Protein AF-A0A5B8A2K1-F1 (afdb_monomer_lite)

Sequence (106 aa):
MRLFLVAAVLFCGMSAAAAQTKSISPGKQRSENRKALRDARRSSAEYKDSHLAVNKATFKRGASGRQVTQSDGRDKFKFDNSGMPRVSEPSHVSLRLRKKKSTPQN

Structure (mmCIF, N/CA/C/O backbone):
data_AF-A0A5B8A2K1-F1
#
_entry.id   AF-A0A5B8A2K1-F1
#
loop_
_atom_site.group_PDB
_atom_site.id
_atom_site.type_symbol
_atom_site.label_atom_id
_atom_site.label_alt_id
_atom_site.label_comp_id
_atom_site.label_asym_id
_atom_site.label_entity_id
_atom_site.label_seq_id
_atom_site.pdbx_PDB_ins_code
_atom_site.Cartn_x
_atom_site.Cartn_y
_atom_site.Cartn_z
_atom_site.occupancy
_atom_site.B_iso_or_equiv
_atom_site.auth_seq_id
_atom_site.auth_comp_id
_atom_site.auth_asym_id
_atom_site.auth_atom_id
_atom_site.pdbx_PDB_model_num
ATOM 1 N N . MET A 1 1 ? 32.549 -41.712 -18.991 1.00 60.41 1 MET A N 1
ATOM 2 C CA . MET A 1 1 ? 31.239 -41.340 -19.580 1.00 60.41 1 MET A CA 1
ATOM 3 C C . MET A 1 1 ? 30.191 -40.952 -18.538 1.00 60.41 1 MET A C 1
ATOM 5 O O . MET A 1 1 ? 29.679 -39.848 -18.619 1.00 60.41 1 MET A O 1
ATOM 9 N N . ARG A 1 2 ? 29.912 -41.778 -17.516 1.00 69.94 2 ARG A N 1
ATOM 10 C CA . ARG A 1 2 ? 28.933 -41.437 -16.455 1.00 69.94 2 ARG A CA 1
ATOM 11 C C . ARG A 1 2 ? 29.305 -40.194 -15.631 1.00 69.94 2 ARG A C 1
ATOM 13 O O . ARG A 1 2 ? 28.449 -39.359 -15.386 1.00 69.94 2 ARG A O 1
ATOM 20 N N . LEU A 1 3 ? 30.584 -40.024 -15.288 1.00 76.00 3 LEU A N 1
ATOM 21 C CA . LEU A 1 3 ? 31.068 -38.837 -14.563 1.00 76.00 3 LEU A CA 1
ATOM 22 C C . LEU A 1 3 ? 30.931 -37.538 -15.372 1.00 76.00 3 LEU A C 1
ATOM 24 O O . LEU A 1 3 ? 30.606 -36.503 -14.806 1.00 76.00 3 LEU A O 1
ATOM 28 N N . PHE A 1 4 ? 31.095 -37.605 -16.696 1.00 79.25 4 PHE A N 1
ATOM 29 C CA . PHE A 1 4 ? 30.875 -36.458 -17.582 1.00 79.25 4 PHE A CA 1
ATOM 30 C C . PHE A 1 4 ? 29.399 -36.055 -17.646 1.00 79.25 4 PHE A C 1
ATOM 32 O O . PHE A 1 4 ? 29.095 -34.868 -17.642 1.00 79.25 4 PHE A O 1
ATOM 39 N N . LEU A 1 5 ? 28.482 -37.028 -17.640 1.00 78.56 5 LEU A N 1
ATOM 40 C CA . LEU A 1 5 ? 27.044 -36.755 -17.587 1.00 78.56 5 LEU A CA 1
ATOM 41 C C . LEU A 1 5 ? 26.634 -36.115 -16.256 1.00 78.56 5 LEU A C 1
ATOM 43 O O . LEU A 1 5 ? 25.868 -35.158 -16.248 1.00 78.56 5 LEU A O 1
ATOM 47 N N . VAL A 1 6 ? 27.188 -36.587 -15.137 1.00 81.38 6 VAL A N 1
ATOM 48 C CA . VAL A 1 6 ? 26.925 -36.001 -13.813 1.00 81.38 6 VAL A CA 1
ATOM 49 C C . VAL A 1 6 ? 27.486 -34.578 -13.715 1.00 81.38 6 VAL A C 1
ATOM 51 O O . VAL A 1 6 ? 26.796 -33.681 -13.237 1.00 81.38 6 VAL A O 1
ATOM 54 N N . ALA A 1 7 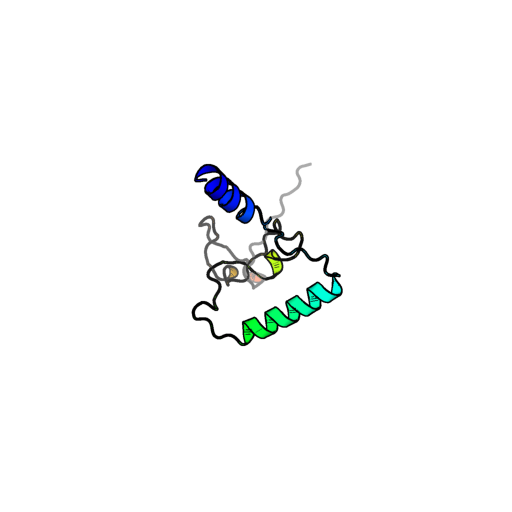? 28.695 -34.345 -14.231 1.00 81.31 7 ALA A N 1
ATOM 55 C CA . ALA A 1 7 ? 29.300 -33.015 -14.269 1.00 81.31 7 ALA A CA 1
ATOM 56 C C . ALA A 1 7 ? 28.510 -32.037 -15.157 1.00 81.31 7 ALA A C 1
ATOM 58 O O . ALA A 1 7 ? 28.309 -30.889 -14.770 1.00 81.31 7 ALA A O 1
ATOM 59 N N . ALA A 1 8 ? 28.004 -32.492 -16.308 1.00 79.56 8 ALA A N 1
ATOM 60 C CA . ALA A 1 8 ? 27.185 -31.673 -17.201 1.00 79.56 8 ALA A CA 1
ATOM 61 C C . ALA A 1 8 ? 25.850 -31.260 -16.557 1.00 79.56 8 ALA A C 1
ATOM 63 O O . ALA A 1 8 ? 25.445 -30.104 -16.661 1.00 79.56 8 ALA A O 1
ATOM 64 N N . VAL A 1 9 ? 25.196 -32.176 -15.834 1.00 79.31 9 VAL A N 1
ATOM 65 C CA . VAL A 1 9 ? 23.946 -31.883 -15.112 1.00 79.31 9 VAL A CA 1
ATOM 66 C C . VAL A 1 9 ? 24.178 -30.885 -13.974 1.00 79.31 9 VAL A C 1
ATOM 68 O O . VAL A 1 9 ? 23.398 -29.946 -13.819 1.00 79.31 9 VAL A O 1
ATOM 71 N N . LEU A 1 10 ? 25.272 -31.031 -13.221 1.00 76.19 10 LEU A N 1
ATOM 72 C CA . LEU A 1 10 ? 25.659 -30.074 -12.178 1.00 76.19 10 LEU A CA 1
ATOM 73 C C . LEU A 1 10 ? 25.952 -28.680 -12.751 1.00 76.19 10 LEU A C 1
ATOM 75 O O . LEU A 1 10 ? 25.549 -27.682 -12.157 1.00 76.19 10 LEU A O 1
ATOM 79 N N . PHE A 1 11 ? 26.587 -28.601 -13.923 1.00 75.56 11 PHE A N 1
ATOM 80 C CA . PHE A 1 11 ? 26.911 -27.326 -14.565 1.00 75.56 11 PHE A CA 1
ATOM 81 C C . PHE A 1 11 ? 25.668 -26.610 -15.121 1.00 75.56 11 PHE A C 1
ATOM 83 O O . PHE A 1 11 ? 25.552 -25.392 -14.998 1.00 75.56 11 PHE A O 1
ATOM 90 N N . CYS A 1 12 ? 24.687 -27.348 -15.653 1.00 71.50 12 CYS A N 1
ATOM 91 C CA . CYS A 1 12 ? 23.408 -26.776 -16.094 1.00 71.50 12 CYS A CA 1
ATOM 92 C C . CYS A 1 12 ? 22.547 -26.231 -14.938 1.00 71.50 12 CYS A C 1
ATOM 94 O O . CYS A 1 12 ? 21.713 -25.357 -15.164 1.00 71.50 12 CYS A O 1
ATOM 96 N N . GLY A 1 13 ? 22.751 -26.704 -13.703 1.00 65.06 13 GLY A N 1
ATOM 97 C CA . GLY A 1 13 ? 22.053 -26.205 -12.512 1.00 65.06 13 GLY A CA 1
ATOM 98 C C . GLY A 1 13 ? 22.612 -24.895 -11.940 1.00 65.06 13 GLY A C 1
ATOM 99 O O . GLY A 1 13 ? 21.966 -24.280 -11.097 1.00 65.06 13 GLY A O 1
ATOM 100 N N . MET A 1 14 ? 23.785 -24.438 -12.397 1.00 63.16 14 MET A N 1
ATOM 101 C CA . MET A 1 14 ? 24.450 -23.220 -11.907 1.00 63.16 14 MET A CA 1
ATOM 102 C C . MET A 1 14 ? 23.964 -21.925 -12.578 1.00 63.16 14 MET A C 1
ATOM 104 O O . MET A 1 14 ? 24.623 -20.889 -12.464 1.00 63.16 14 MET A O 1
ATOM 108 N N . SER A 1 15 ? 22.813 -21.929 -13.262 1.00 62.81 15 SER A N 1
ATOM 109 C CA . SER A 1 15 ? 22.158 -20.674 -13.637 1.00 62.81 15 SER A CA 1
ATOM 110 C C . SER A 1 15 ? 21.742 -19.951 -12.363 1.00 62.81 15 SER A C 1
ATOM 112 O O . SER A 1 15 ? 20.699 -20.229 -11.775 1.00 62.81 15 SER A O 1
ATOM 114 N N . ALA A 1 16 ? 22.604 -19.028 -11.935 1.00 62.62 16 ALA A N 1
ATOM 115 C CA . ALA A 1 16 ? 22.353 -18.101 -10.856 1.00 62.62 16 ALA A CA 1
ATOM 116 C C . ALA A 1 16 ? 20.933 -17.561 -11.010 1.00 62.62 16 ALA A C 1
ATOM 118 O O . ALA A 1 16 ? 20.584 -16.981 -12.043 1.00 62.62 16 ALA A O 1
ATOM 119 N N . ALA A 1 17 ? 20.121 -17.763 -9.976 1.00 59.66 17 ALA A N 1
ATOM 120 C CA . ALA A 1 17 ? 18.881 -17.043 -9.784 1.00 59.66 17 ALA A CA 1
ATOM 121 C C . ALA A 1 17 ? 19.241 -15.563 -9.600 1.00 59.66 17 ALA A C 1
ATOM 123 O O . ALA A 1 17 ? 19.252 -15.029 -8.494 1.00 59.66 17 ALA A O 1
ATOM 124 N N . ALA A 1 18 ? 19.587 -14.894 -10.701 1.00 56.06 18 ALA A N 1
ATOM 125 C CA . ALA A 1 18 ? 19.613 -13.456 -10.813 1.00 56.06 18 ALA A CA 1
ATOM 126 C C . ALA A 1 18 ? 18.152 -13.037 -10.704 1.00 56.06 18 ALA A C 1
ATOM 128 O O . ALA A 1 18 ? 17.450 -12.857 -11.700 1.00 56.06 18 ALA A O 1
ATOM 129 N N . ALA A 1 19 ? 17.672 -12.989 -9.465 1.00 56.62 19 ALA A N 1
ATOM 130 C CA . ALA A 1 19 ? 16.358 -12.527 -9.090 1.00 56.62 19 ALA A CA 1
ATOM 131 C C . ALA A 1 19 ? 16.286 -11.031 -9.409 1.00 56.62 19 ALA A C 1
ATOM 133 O O . ALA A 1 19 ? 16.464 -10.188 -8.547 1.00 56.62 19 ALA A O 1
ATOM 134 N N . GLN A 1 20 ? 16.134 -10.731 -10.700 1.00 58.53 20 GLN A N 1
ATOM 135 C CA . GLN A 1 20 ? 15.394 -9.646 -11.333 1.00 58.53 20 GLN A CA 1
ATOM 136 C C . GLN A 1 20 ? 15.364 -8.272 -10.650 1.00 58.53 20 GLN A C 1
ATOM 138 O O . GLN A 1 20 ? 14.430 -7.503 -10.863 1.00 58.53 20 GLN A O 1
ATOM 143 N N . THR A 1 21 ? 16.394 -7.860 -9.922 1.00 60.72 21 THR A N 1
ATOM 144 C CA . THR A 1 21 ? 16.528 -6.462 -9.516 1.00 60.72 21 THR A CA 1
ATOM 145 C C . THR A 1 21 ? 17.212 -5.698 -10.639 1.00 60.72 21 THR A C 1
ATOM 147 O O . THR A 1 21 ? 18.352 -5.254 -10.512 1.00 60.72 21 THR A O 1
ATOM 150 N N . LYS A 1 22 ? 16.515 -5.536 -11.774 1.00 63.53 22 LYS A N 1
ATOM 151 C CA . LYS A 1 22 ? 16.863 -4.449 -12.698 1.00 63.53 22 LYS A CA 1
ATOM 152 C C . LYS A 1 22 ? 16.819 -3.161 -11.880 1.00 63.53 22 LYS A C 1
ATOM 154 O O . LYS A 1 22 ? 15.829 -2.906 -11.192 1.00 63.53 22 LYS A O 1
ATOM 159 N N . SER A 1 23 ? 17.879 -2.361 -11.945 1.00 63.19 23 SER A N 1
ATOM 160 C CA . SER A 1 23 ? 17.921 -1.025 -11.353 1.00 63.19 23 SER A CA 1
ATOM 161 C C . SER A 1 23 ? 16.945 -0.121 -12.110 1.00 63.19 23 SER A C 1
ATOM 163 O O . SER A 1 23 ? 17.274 0.593 -13.052 1.00 63.19 23 SER A O 1
ATOM 165 N N . ILE A 1 24 ? 15.672 -0.222 -11.747 1.00 73.25 24 ILE A N 1
ATOM 166 C CA . ILE A 1 24 ? 14.606 0.579 -12.326 1.00 73.25 24 ILE A CA 1
ATOM 167 C C . ILE A 1 24 ? 14.635 1.940 -11.634 1.00 73.25 24 ILE A C 1
ATOM 169 O O . ILE A 1 24 ? 14.674 2.028 -10.406 1.00 73.25 24 ILE A O 1
ATOM 173 N N . SER A 1 25 ? 14.612 3.016 -12.424 1.00 80.56 25 SER A N 1
ATOM 174 C CA . SER A 1 25 ? 14.534 4.364 -11.867 1.00 80.56 25 SER A CA 1
ATOM 175 C C . SER A 1 25 ? 13.270 4.508 -11.000 1.00 80.56 25 SER A C 1
ATOM 177 O O . SER A 1 25 ? 12.221 3.943 -11.335 1.00 80.56 25 SER A O 1
ATOM 179 N N . PRO A 1 26 ? 13.299 5.294 -9.908 1.00 79.19 26 PRO A N 1
ATOM 180 C CA . PRO A 1 26 ? 12.148 5.431 -9.012 1.00 79.19 26 PRO A CA 1
ATOM 181 C C . PRO A 1 26 ? 10.852 5.851 -9.724 1.00 79.19 26 PRO A C 1
ATOM 183 O O . PRO A 1 26 ? 9.757 5.460 -9.321 1.00 79.19 26 PRO A O 1
ATOM 186 N N . GLY A 1 27 ? 10.960 6.635 -10.803 1.00 84.44 27 GLY A N 1
ATOM 187 C CA . GLY A 1 27 ? 9.821 7.038 -11.630 1.00 84.44 27 GLY A CA 1
ATOM 188 C C . GLY A 1 27 ? 9.171 5.861 -12.361 1.00 84.44 27 GLY A C 1
ATOM 189 O O . GLY A 1 27 ? 7.950 5.704 -12.304 1.00 84.44 27 GLY A O 1
ATOM 190 N N . LYS A 1 28 ? 9.982 4.995 -12.978 1.00 84.38 28 LYS A N 1
ATOM 191 C CA . LYS A 1 28 ? 9.503 3.802 -13.684 1.00 84.38 28 LYS A CA 1
ATOM 192 C C . LYS A 1 28 ? 8.942 2.753 -12.716 1.00 84.38 28 LYS A C 1
ATOM 194 O O . LYS A 1 28 ? 7.897 2.172 -12.982 1.00 84.38 28 LYS A O 1
ATOM 199 N N . GLN A 1 29 ? 9.523 2.623 -11.525 1.00 83.00 29 GLN A N 1
ATOM 200 C CA . GLN A 1 29 ? 8.967 1.759 -10.479 1.00 83.00 29 GLN A CA 1
ATOM 201 C C . GLN A 1 29 ? 7.563 2.222 -10.045 1.00 83.00 29 GLN A C 1
ATOM 203 O O . GLN A 1 29 ? 6.659 1.413 -9.829 1.00 83.00 29 GLN A O 1
ATOM 208 N N . ARG A 1 30 ? 7.344 3.540 -9.932 1.00 84.56 30 ARG A N 1
ATOM 209 C CA . ARG A 1 30 ? 6.029 4.103 -9.582 1.00 84.56 30 ARG A CA 1
ATOM 210 C C . ARG A 1 30 ? 4.995 3.887 -10.685 1.00 84.56 30 ARG A C 1
ATOM 212 O O . ARG A 1 30 ? 3.836 3.630 -10.359 1.00 84.56 30 ARG A O 1
ATOM 219 N N . SER A 1 31 ? 5.372 4.020 -11.957 1.00 87.12 31 SER A N 1
ATOM 220 C CA . SER A 1 31 ? 4.442 3.803 -13.071 1.00 87.12 31 SER A CA 1
ATOM 221 C C . SER A 1 31 ? 4.034 2.334 -13.183 1.00 87.12 31 SER A C 1
ATOM 223 O O . SER A 1 31 ? 2.841 2.049 -13.295 1.00 87.12 31 SER A O 1
ATOM 225 N N . GLU A 1 32 ? 4.984 1.409 -13.045 1.00 86.12 32 GLU A N 1
ATOM 226 C CA . GLU A 1 32 ? 4.725 -0.034 -13.033 1.00 86.12 32 GLU A CA 1
ATOM 227 C C . GLU A 1 32 ? 3.840 -0.439 -11.849 1.00 86.12 32 GLU A C 1
ATOM 229 O O . GLU A 1 32 ? 2.863 -1.160 -12.034 1.00 86.12 32 GLU A O 1
ATOM 234 N N . ASN A 1 33 ? 4.081 0.112 -10.656 1.00 83.75 33 ASN A N 1
ATOM 235 C CA . ASN A 1 33 ? 3.235 -0.143 -9.488 1.00 83.75 33 ASN A CA 1
ATOM 236 C C . ASN A 1 33 ? 1.796 0.372 -9.697 1.00 83.75 33 ASN A C 1
ATOM 238 O O . ASN A 1 33 ? 0.825 -0.327 -9.417 1.00 83.75 33 ASN A O 1
ATOM 242 N N . ARG A 1 34 ? 1.621 1.568 -10.281 1.00 87.25 34 ARG A N 1
ATOM 243 C CA . ARG A 1 34 ? 0.283 2.073 -10.644 1.00 87.25 34 ARG A CA 1
ATOM 244 C C . ARG A 1 34 ? -0.425 1.160 -11.644 1.00 87.25 34 ARG A C 1
ATOM 246 O O . ARG A 1 34 ? -1.636 0.990 -11.524 1.00 87.25 34 ARG A O 1
ATOM 253 N N . LYS A 1 35 ? 0.306 0.602 -12.615 1.00 89.00 35 LYS A N 1
ATOM 254 C CA . LYS A 1 35 ? -0.238 -0.352 -13.587 1.0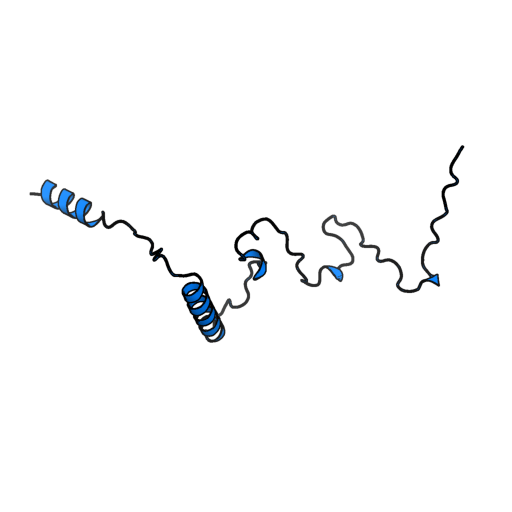0 89.00 35 LYS A CA 1
ATOM 255 C C . LYS A 1 35 ? -0.673 -1.643 -12.889 1.00 89.00 35 LYS A C 1
ATOM 257 O O . LYS A 1 35 ? -1.841 -1.996 -12.982 1.00 89.00 35 LYS A O 1
ATOM 262 N N . ALA A 1 36 ? 0.202 -2.234 -12.077 1.00 85.62 36 ALA A N 1
ATOM 263 C CA . ALA A 1 36 ? -0.095 -3.435 -11.299 1.00 85.62 36 ALA A CA 1
ATOM 264 C C . ALA A 1 36 ? -1.332 -3.261 -10.400 1.00 85.62 36 ALA A C 1
ATOM 266 O O . ALA A 1 36 ? -2.197 -4.128 -10.357 1.00 85.62 36 ALA A O 1
ATOM 267 N N . LEU A 1 37 ? -1.479 -2.106 -9.741 1.00 84.44 37 LEU A N 1
ATOM 268 C CA . LEU A 1 37 ? -2.660 -1.807 -8.924 1.00 84.44 37 LEU A CA 1
ATOM 269 C C . LEU A 1 37 ? -3.950 -1.670 -9.745 1.00 84.44 37 LEU A C 1
ATOM 271 O O . LEU A 1 37 ? -5.025 -1.998 -9.245 1.00 84.44 37 LEU A O 1
ATOM 275 N N . ARG A 1 38 ? -3.879 -1.151 -10.977 1.00 87.00 38 ARG A N 1
ATOM 276 C CA . ARG A 1 38 ? -5.045 -1.092 -11.874 1.00 87.00 38 ARG A CA 1
ATOM 277 C C . ARG A 1 38 ? -5.443 -2.490 -12.332 1.00 87.00 38 ARG A C 1
ATOM 279 O O . ARG A 1 38 ? -6.632 -2.795 -12.328 1.00 87.00 38 ARG A O 1
ATOM 286 N N . ASP A 1 39 ? -4.465 -3.324 -12.660 1.00 85.88 39 ASP A N 1
ATOM 287 C CA . ASP A 1 39 ? -4.695 -4.691 -13.123 1.00 85.88 39 ASP A CA 1
ATOM 288 C C . ASP A 1 39 ? -5.252 -5.570 -11.990 1.00 85.88 39 ASP A C 1
ATOM 290 O O . ASP A 1 39 ? -6.265 -6.240 -12.177 1.00 85.88 39 ASP A O 1
ATOM 294 N N . ALA A 1 40 ? -4.712 -5.452 -10.772 1.00 80.94 40 ALA A N 1
ATOM 295 C CA . ALA A 1 40 ? -5.208 -6.156 -9.583 1.00 80.94 40 ALA A CA 1
ATOM 296 C C . ALA A 1 40 ? -6.645 -5.767 -9.180 1.00 80.94 40 ALA A C 1
ATOM 298 O O . ALA A 1 40 ? -7.367 -6.557 -8.580 1.00 80.94 40 ALA A O 1
ATOM 299 N N . ARG A 1 41 ? -7.094 -4.543 -9.498 1.00 79.00 41 ARG A N 1
ATOM 300 C CA . ARG A 1 41 ? -8.500 -4.147 -9.284 1.00 79.00 41 ARG A CA 1
ATOM 301 C C . ARG A 1 41 ? -9.442 -4.835 -10.268 1.00 79.00 41 ARG A C 1
ATOM 303 O O . ARG A 1 41 ? -10.582 -5.121 -9.905 1.00 79.00 41 ARG A O 1
ATOM 310 N N . ARG A 1 42 ? -8.971 -5.064 -11.497 1.00 84.75 42 ARG A N 1
ATOM 311 C CA . ARG A 1 42 ? -9.745 -5.663 -12.590 1.00 84.75 42 ARG A CA 1
ATOM 312 C C . ARG A 1 42 ? -9.864 -7.176 -12.457 1.00 84.75 42 ARG A C 1
ATOM 314 O O . ARG A 1 42 ? -10.899 -7.710 -12.831 1.00 84.75 42 ARG A O 1
ATOM 321 N N . SER A 1 43 ? -8.855 -7.857 -11.915 1.00 80.06 43 SER A N 1
ATOM 322 C CA . SER A 1 43 ? -8.948 -9.296 -11.670 1.00 80.06 43 SER A CA 1
ATOM 323 C C . SER A 1 43 ? -10.006 -9.584 -10.606 1.00 80.06 43 SER A C 1
ATOM 325 O O . SER A 1 43 ? -10.016 -8.954 -9.553 1.00 80.06 43 SER A O 1
ATOM 327 N N . SER A 1 44 ? -10.931 -10.505 -10.865 1.00 74.62 44 SER A N 1
ATOM 328 C CA . SER A 1 44 ? -11.804 -11.083 -9.840 1.00 74.62 44 SER A CA 1
ATOM 329 C C . SER A 1 44 ? -11.052 -12.236 -9.181 1.00 74.62 44 SER A C 1
ATOM 331 O O . SER A 1 44 ? -10.774 -13.236 -9.835 1.00 74.62 44 SER A O 1
ATOM 333 N N . ALA A 1 45 ? -10.686 -12.081 -7.912 1.00 75.19 45 ALA A N 1
ATOM 334 C CA . ALA A 1 45 ? -10.102 -13.150 -7.113 1.00 75.19 45 ALA A CA 1
ATOM 335 C C . ALA A 1 45 ? -11.075 -13.485 -5.984 1.00 75.19 45 ALA A C 1
ATOM 337 O O . ALA A 1 45 ? -11.666 -12.576 -5.401 1.00 75.19 45 ALA A O 1
ATOM 338 N N . GLU A 1 46 ? -11.222 -14.773 -5.692 1.00 72.75 46 GLU A N 1
ATOM 339 C CA . GLU A 1 46 ? -12.071 -15.284 -4.610 1.00 72.75 46 GLU A CA 1
ATOM 340 C C . GLU A 1 46 ? -11.651 -14.718 -3.242 1.00 72.75 46 GLU A C 1
ATOM 342 O O . GLU A 1 46 ? -12.492 -14.372 -2.422 1.00 72.75 46 GLU A O 1
ATOM 347 N N . TYR A 1 47 ? -10.350 -14.476 -3.053 1.00 67.44 47 TYR A N 1
ATOM 348 C CA . TYR A 1 47 ? -9.768 -13.915 -1.830 1.00 67.44 47 TYR A CA 1
ATOM 349 C C . TYR A 1 47 ? -9.318 -12.459 -2.011 1.00 67.44 47 TYR A C 1
ATOM 351 O O . TYR A 1 47 ? -8.172 -12.104 -1.730 1.00 67.44 47 TYR A O 1
ATOM 359 N N . LYS A 1 48 ? -10.193 -11.594 -2.540 1.00 67.12 48 LYS A N 1
ATOM 360 C CA . LYS A 1 48 ? -9.908 -10.146 -2.614 1.00 67.12 48 LYS A CA 1
ATOM 361 C C . LYS A 1 48 ? -9.773 -9.498 -1.237 1.00 67.12 48 LYS A C 1
ATOM 363 O O . LYS A 1 48 ? -9.022 -8.530 -1.096 1.00 67.12 48 LYS A O 1
ATOM 368 N N . ASP A 1 49 ? -10.465 -10.046 -0.246 1.00 63.75 49 ASP A N 1
ATOM 369 C CA . ASP A 1 49 ? -10.362 -9.602 1.132 1.00 63.75 49 ASP A CA 1
ATOM 370 C C . ASP A 1 49 ? -9.106 -10.206 1.757 1.00 63.75 49 ASP A C 1
ATOM 372 O O . ASP A 1 49 ? -9.013 -11.397 2.048 1.00 63.75 49 ASP A O 1
ATOM 376 N N . SER A 1 50 ? -8.092 -9.359 1.929 1.00 63.62 50 SER A N 1
ATOM 377 C CA . SER A 1 50 ? -6.884 -9.721 2.658 1.00 63.62 50 SER A CA 1
ATOM 378 C C . SER A 1 50 ? -7.260 -10.056 4.100 1.00 63.62 50 SER A C 1
ATOM 380 O O . SER A 1 50 ? -7.454 -9.160 4.917 1.00 63.62 50 SER A O 1
ATOM 382 N N . HIS A 1 51 ? -7.295 -11.347 4.435 1.00 63.75 51 HIS A N 1
ATOM 383 C CA . HIS A 1 51 ? -7.360 -11.805 5.828 1.00 63.75 51 HIS A CA 1
ATOM 384 C C . HIS A 1 51 ? -6.131 -11.372 6.638 1.00 63.75 51 HIS A C 1
ATOM 386 O O . HIS A 1 51 ? -6.143 -11.395 7.868 1.00 63.75 51 HIS A O 1
ATOM 392 N N . LEU A 1 52 ? -5.056 -10.957 5.959 1.00 66.94 52 LEU A N 1
ATOM 393 C CA . LEU A 1 52 ? -3.954 -10.280 6.612 1.00 66.94 52 LEU A CA 1
ATOM 394 C C . LEU A 1 52 ? -4.417 -8.867 6.983 1.00 66.94 52 LEU A C 1
ATOM 396 O O . LEU A 1 52 ? -4.736 -8.063 6.106 1.00 66.94 52 LEU A O 1
ATOM 400 N N . ALA A 1 53 ? -4.407 -8.558 8.279 1.00 62.19 53 ALA A N 1
ATOM 401 C CA . ALA A 1 53 ? -4.713 -7.241 8.833 1.00 62.19 53 ALA A CA 1
ATOM 402 C C . ALA A 1 53 ? -3.593 -6.221 8.516 1.00 62.19 53 ALA A C 1
ATOM 404 O O . ALA A 1 53 ? -3.008 -5.596 9.397 1.00 62.19 53 ALA A O 1
ATOM 405 N N . VAL A 1 54 ? -3.228 -6.076 7.244 1.00 64.12 54 VAL A N 1
ATOM 406 C CA . VAL A 1 54 ? -2.170 -5.181 6.767 1.00 64.12 54 VAL A CA 1
ATOM 407 C C . VAL A 1 54 ? -2.781 -4.119 5.874 1.00 64.12 54 VAL A C 1
ATOM 409 O O . VAL A 1 54 ? -3.410 -4.401 4.859 1.00 64.12 54 VAL A O 1
ATOM 412 N N . ASN A 1 55 ? -2.549 -2.865 6.247 1.00 67.38 55 ASN A N 1
ATOM 413 C CA . ASN A 1 55 ? -2.974 -1.708 5.474 1.00 67.38 55 ASN A CA 1
ATOM 414 C C . ASN A 1 55 ? -1.868 -1.243 4.531 1.00 67.38 55 ASN A C 1
ATOM 416 O O . ASN A 1 55 ? -0.691 -1.382 4.822 1.00 67.38 55 ASN A O 1
ATOM 420 N N . LYS A 1 56 ? -2.217 -0.546 3.444 1.00 70.62 56 LYS A N 1
ATOM 421 C CA . LYS A 1 56 ? -1.246 0.034 2.488 1.00 70.62 56 LYS A CA 1
ATOM 422 C C . LYS A 1 56 ? -0.107 0.835 3.147 1.00 70.62 56 LYS A C 1
ATOM 424 O O . LYS A 1 56 ? 0.982 0.950 2.589 1.00 70.62 56 LYS A O 1
ATOM 429 N N . ALA A 1 57 ? -0.366 1.419 4.315 1.00 66.88 57 ALA A N 1
ATOM 430 C CA . ALA A 1 57 ? 0.619 2.148 5.099 1.00 66.88 57 ALA A CA 1
ATOM 431 C C . ALA A 1 57 ? 1.769 1.266 5.625 1.00 66.88 57 ALA A C 1
ATOM 433 O O . ALA A 1 57 ? 2.881 1.776 5.713 1.00 66.88 57 ALA A O 1
ATOM 434 N N . THR A 1 58 ? 1.549 -0.026 5.891 1.00 68.00 58 THR A N 1
ATOM 435 C CA . THR A 1 58 ? 2.592 -0.962 6.355 1.00 68.00 58 THR A CA 1
ATOM 436 C C . THR A 1 58 ? 3.608 -1.285 5.260 1.00 68.00 58 THR A C 1
ATOM 438 O O . THR A 1 58 ? 4.779 -1.507 5.547 1.00 68.00 58 THR A O 1
ATOM 441 N N . PHE A 1 59 ? 3.193 -1.226 3.993 1.00 71.88 59 PHE A N 1
ATOM 442 C CA . PHE A 1 59 ? 4.055 -1.480 2.836 1.00 71.88 59 PHE A CA 1
ATOM 443 C C . PHE A 1 59 ? 4.845 -0.247 2.364 1.00 71.88 59 PHE A C 1
ATOM 445 O O . PHE A 1 59 ? 5.577 -0.322 1.373 1.00 71.88 59 PHE A O 1
ATOM 452 N N . LYS A 1 60 ? 4.717 0.916 3.023 1.00 74.12 60 LYS A N 1
ATOM 453 C CA . LYS A 1 60 ? 5.577 2.068 2.710 1.00 74.12 60 LYS A CA 1
ATOM 454 C C . LYS A 1 60 ? 7.012 1.769 3.153 1.00 74.12 60 LYS A C 1
ATOM 456 O O . LYS A 1 60 ? 7.247 1.247 4.237 1.00 74.12 60 LYS A O 1
ATOM 461 N N . ARG A 1 61 ? 7.992 2.141 2.324 1.00 71.12 61 ARG A N 1
ATOM 462 C CA . ARG A 1 61 ? 9.420 1.983 2.647 1.00 71.12 61 ARG A CA 1
ATOM 463 C C . ARG A 1 61 ? 9.732 2.703 3.968 1.00 71.12 61 ARG A C 1
ATOM 465 O O . ARG A 1 61 ? 9.486 3.901 4.070 1.00 71.12 61 ARG A O 1
ATOM 472 N N . GLY A 1 62 ? 10.233 1.961 4.959 1.00 72.19 62 GLY A N 1
ATOM 473 C CA . GLY A 1 62 ? 10.505 2.460 6.315 1.00 72.19 62 GLY A CA 1
ATOM 474 C C . GLY A 1 62 ? 9.321 2.414 7.293 1.00 72.19 62 GLY A C 1
ATOM 475 O O . GLY A 1 62 ? 9.461 2.864 8.423 1.00 72.19 62 GLY A O 1
ATOM 476 N N . ALA A 1 63 ? 8.160 1.878 6.899 1.00 65.94 63 ALA A N 1
ATOM 477 C CA . ALA A 1 63 ? 6.976 1.800 7.761 1.00 65.94 63 ALA A CA 1
ATOM 478 C C . ALA A 1 63 ? 6.861 0.499 8.575 1.00 65.94 63 ALA A C 1
ATOM 480 O O . ALA A 1 63 ? 5.934 0.377 9.371 1.00 65.94 63 ALA A O 1
ATOM 481 N N . SER A 1 64 ? 7.803 -0.441 8.432 1.00 62.31 64 SER A N 1
ATOM 482 C CA . SER A 1 64 ? 7.775 -1.761 9.086 1.00 62.31 64 SER A CA 1
ATOM 483 C C . SER A 1 64 ? 7.792 -1.726 10.622 1.00 62.31 64 SER A C 1
ATOM 485 O O . SER A 1 64 ? 7.550 -2.754 11.239 1.00 62.31 64 SER A O 1
ATOM 487 N N . GLY A 1 65 ? 8.036 -0.568 11.246 1.00 59.97 65 GLY A N 1
ATOM 488 C CA . GLY A 1 65 ? 7.967 -0.384 12.702 1.00 59.97 65 GLY A CA 1
ATOM 489 C C . GLY A 1 65 ? 6.809 0.488 13.198 1.00 59.97 65 GLY A C 1
ATOM 490 O O . GLY A 1 65 ? 6.622 0.617 14.404 1.00 59.97 65 GLY A O 1
ATOM 491 N N . ARG A 1 66 ? 6.028 1.121 12.309 1.00 58.97 66 ARG A N 1
ATOM 492 C CA . ARG A 1 66 ? 4.958 2.036 12.732 1.00 58.97 66 ARG A CA 1
ATOM 493 C C . ARG A 1 66 ? 3.647 1.267 12.839 1.00 58.97 66 ARG A C 1
ATOM 495 O O . ARG A 1 66 ? 3.046 0.947 11.815 1.00 58.97 66 ARG A O 1
ATOM 502 N N . GLN A 1 67 ? 3.185 1.011 14.066 1.00 59.66 67 GLN A N 1
ATOM 503 C CA . GLN A 1 67 ? 1.817 0.542 14.289 1.00 59.66 67 GLN A CA 1
ATOM 504 C C . GLN A 1 67 ? 0.849 1.589 13.735 1.00 59.66 67 GLN A C 1
ATOM 506 O O . GLN A 1 67 ? 0.737 2.707 14.236 1.00 59.66 67 GLN A O 1
ATOM 511 N N . VAL A 1 68 ? 0.194 1.242 12.634 1.00 61.53 68 VAL A N 1
ATOM 512 C CA . VAL A 1 68 ? -0.919 2.016 12.101 1.00 61.53 68 VAL A CA 1
ATOM 513 C C . VAL A 1 68 ? -2.122 1.613 12.935 1.00 61.53 68 VAL A C 1
ATOM 515 O O . VAL A 1 68 ? -2.517 0.451 12.897 1.00 61.53 68 VAL A O 1
ATOM 518 N N . THR A 1 69 ? -2.679 2.548 13.700 1.00 61.00 69 THR A N 1
ATOM 519 C CA . THR A 1 69 ? -3.951 2.352 14.398 1.00 61.00 69 THR A CA 1
ATOM 520 C C . THR A 1 69 ? -4.996 1.966 13.356 1.00 61.00 69 THR A C 1
ATOM 522 O O . THR A 1 69 ? -5.325 2.749 12.464 1.00 61.00 69 THR A O 1
ATOM 525 N N . GLN A 1 70 ? -5.430 0.711 13.398 1.00 62.31 70 GLN A N 1
ATOM 526 C CA . GLN A 1 70 ? -6.391 0.173 12.448 1.00 62.31 70 GLN A CA 1
ATOM 527 C C . GLN A 1 70 ? -7.773 0.729 12.792 1.00 62.31 70 GLN A C 1
ATOM 529 O O . GLN A 1 70 ? -8.256 0.543 13.909 1.00 62.31 70 GLN A O 1
ATOM 534 N N . SER A 1 71 ? -8.418 1.420 11.849 1.00 63.22 71 SER A N 1
ATOM 535 C CA . SER A 1 71 ? -9.776 1.944 12.025 1.00 63.22 71 SER A CA 1
ATOM 536 C C . SER A 1 71 ? -10.827 0.851 11.779 1.00 63.22 71 SER A C 1
ATOM 53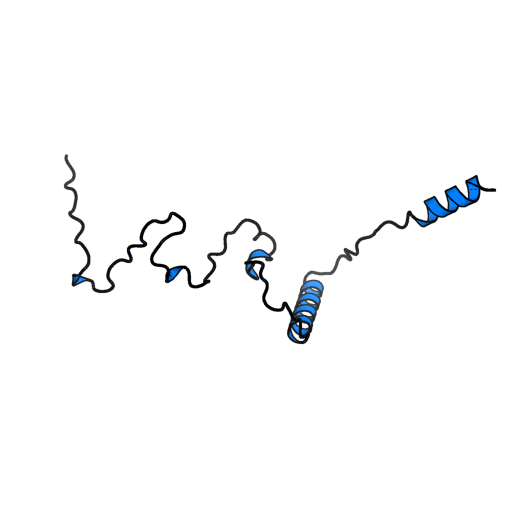8 O O . SER A 1 71 ? -11.786 1.062 11.040 1.00 63.22 71 SER A O 1
ATOM 540 N N . ASP A 1 72 ? -10.651 -0.326 12.383 1.00 66.19 72 ASP A N 1
ATOM 541 C CA . ASP A 1 72 ? -11.501 -1.513 12.179 1.00 66.19 72 ASP A CA 1
ATOM 542 C C . ASP A 1 72 ? -12.811 -1.436 12.991 1.00 66.19 72 ASP A C 1
ATOM 544 O O . ASP A 1 72 ? -13.444 -2.445 13.287 1.00 66.19 72 ASP A O 1
ATOM 548 N N . GLY A 1 73 ? -13.195 -0.245 13.460 1.00 66.00 73 GLY A N 1
ATOM 549 C CA . GLY A 1 73 ? -14.332 -0.073 14.367 1.00 66.00 73 GLY A CA 1
ATOM 550 C C . GLY A 1 73 ? -14.065 -0.515 15.811 1.00 66.00 73 GLY A C 1
ATOM 551 O O . GLY A 1 73 ? -14.997 -0.519 16.614 1.00 66.00 73 GLY A O 1
ATOM 552 N N . ARG A 1 74 ? -12.807 -0.812 16.179 1.00 66.69 74 ARG A N 1
ATOM 553 C CA . ARG A 1 74 ? -12.393 -1.128 17.566 1.00 66.69 74 ARG A CA 1
ATOM 554 C C . ARG A 1 74 ? -12.713 -0.018 18.567 1.00 66.69 74 ARG A C 1
ATOM 556 O O . ARG A 1 74 ? -12.863 -0.277 19.754 1.00 66.69 74 ARG A O 1
ATOM 563 N N . ASP A 1 75 ? -12.898 1.206 18.088 1.00 68.69 75 ASP A N 1
ATOM 564 C CA . ASP A 1 75 ? -13.338 2.337 18.908 1.00 68.69 75 ASP A CA 1
ATOM 565 C C . ASP A 1 75 ? -14.786 2.223 19.395 1.00 68.69 75 ASP A C 1
ATOM 567 O O . ASP A 1 75 ? -15.164 2.904 20.342 1.00 68.69 75 ASP A O 1
ATOM 571 N N . LYS A 1 76 ? -15.590 1.336 18.794 1.00 71.31 76 LYS A N 1
ATOM 572 C CA . LYS A 1 76 ? -16.964 1.050 19.229 1.00 71.31 76 LYS A CA 1
ATOM 573 C C . LYS A 1 76 ? -17.043 -0.064 20.276 1.00 71.31 76 LYS A C 1
ATOM 575 O O . LYS A 1 76 ? -18.124 -0.314 20.808 1.00 71.31 76 LYS A O 1
ATOM 580 N N . PHE A 1 77 ? -15.941 -0.762 20.558 1.00 73.00 77 PHE A N 1
ATOM 581 C CA . PHE A 1 77 ? -15.941 -1.823 21.559 1.00 73.00 77 PHE A CA 1
ATOM 582 C C . PHE A 1 77 ? -15.990 -1.242 22.971 1.00 73.00 77 PHE A C 1
ATOM 584 O O . PHE A 1 77 ? -15.285 -0.292 23.307 1.00 73.00 77 PHE A O 1
ATOM 591 N N . LYS A 1 78 ? -16.821 -1.864 23.815 1.00 77.94 78 LYS A N 1
ATOM 592 C CA . LYS A 1 78 ? -16.982 -1.500 25.230 1.00 77.94 78 LYS A CA 1
ATOM 593 C C . LYS A 1 78 ? -15.777 -1.888 26.092 1.00 77.94 78 LYS A C 1
ATOM 595 O O . LYS A 1 78 ? -15.676 -1.425 27.222 1.00 77.94 78 LYS A O 1
ATOM 600 N N . PHE A 1 79 ? -14.885 -2.726 25.567 1.00 78.69 79 PHE A N 1
ATOM 601 C CA . PHE A 1 79 ? -13.720 -3.253 26.267 1.00 78.69 79 PHE A CA 1
ATOM 602 C C . PHE A 1 79 ? -12.456 -2.990 25.454 1.00 78.69 79 PHE A C 1
ATOM 604 O O . PHE A 1 79 ? -12.475 -3.066 24.224 1.00 78.69 79 PHE A O 1
ATOM 611 N N . ASP A 1 80 ? -11.378 -2.661 26.154 1.00 77.19 80 ASP A N 1
ATOM 612 C CA . ASP A 1 80 ? -10.042 -2.558 25.581 1.00 77.19 80 ASP A CA 1
ATOM 613 C C . ASP A 1 80 ? -9.404 -3.952 25.414 1.00 77.19 80 ASP A C 1
ATOM 615 O O . ASP A 1 80 ? -9.895 -4.946 25.950 1.00 77.19 80 ASP A O 1
ATOM 619 N N . ASN A 1 81 ? -8.277 -4.035 24.704 1.00 73.56 81 ASN A N 1
ATOM 620 C CA . ASN A 1 81 ? -7.542 -5.285 24.462 1.00 73.56 81 ASN A CA 1
ATOM 621 C C . ASN A 1 81 ? -7.036 -5.956 25.757 1.00 73.56 81 AS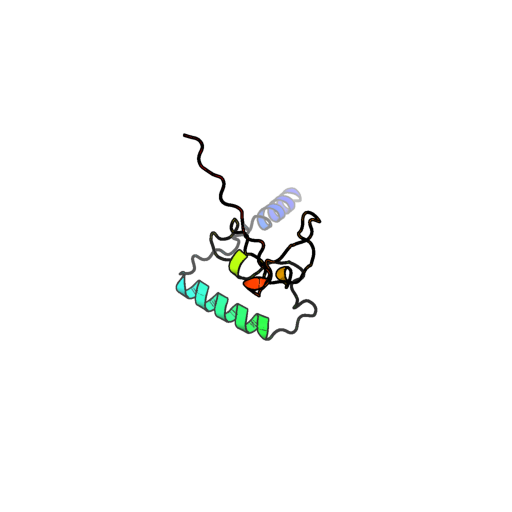N A C 1
ATOM 623 O O . ASN A 1 81 ? -6.698 -7.135 25.751 1.00 73.56 81 ASN A O 1
ATOM 627 N N . SER A 1 82 ? -6.979 -5.209 26.862 1.00 80.25 82 SER A N 1
ATOM 628 C CA . SER A 1 82 ? -6.655 -5.688 28.212 1.00 80.25 82 SER A CA 1
ATOM 629 C C . SER A 1 82 ? -7.870 -6.229 28.983 1.00 80.25 82 SER A C 1
ATOM 631 O O . SER A 1 82 ? -7.734 -6.627 30.136 1.00 80.25 82 SER A O 1
ATOM 633 N N . GLY A 1 83 ? -9.066 -6.215 28.380 1.00 76.06 83 GLY A N 1
ATOM 634 C CA . GLY A 1 83 ? -10.327 -6.600 29.023 1.00 76.06 83 GLY A CA 1
ATOM 635 C C . GLY A 1 83 ? -10.921 -5.522 29.934 1.00 76.06 83 GLY A C 1
ATOM 636 O O . GLY A 1 83 ? -11.991 -5.722 30.506 1.00 76.06 83 GLY A O 1
ATOM 637 N N . MET A 1 84 ? -10.267 -4.364 30.060 1.00 80.25 84 MET A N 1
ATOM 638 C CA . MET A 1 84 ? -10.775 -3.258 30.867 1.00 80.25 84 MET A CA 1
ATOM 639 C C . MET A 1 84 ? -11.941 -2.554 30.159 1.00 80.25 84 MET A C 1
ATOM 641 O O . MET A 1 84 ? -11.866 -2.315 28.948 1.00 80.25 84 MET A O 1
ATOM 645 N N . PRO A 1 85 ? -13.018 -2.189 30.879 1.00 79.62 85 PRO A N 1
ATOM 646 C CA . PRO A 1 85 ? -14.108 -1.420 30.300 1.00 79.62 85 PRO A CA 1
ATOM 647 C C . PRO A 1 85 ? -13.592 -0.055 29.840 1.00 79.62 85 PRO A C 1
ATOM 649 O O . PRO A 1 85 ? -12.975 0.698 30.598 1.00 79.62 85 PRO A O 1
ATOM 652 N N . ARG A 1 86 ? -13.849 0.271 28.575 1.00 71.88 86 ARG A N 1
ATOM 653 C CA . ARG A 1 86 ? -13.415 1.518 27.952 1.00 71.88 86 ARG A CA 1
ATOM 654 C C . ARG A 1 86 ? -14.412 2.612 28.338 1.00 71.88 86 ARG A C 1
ATOM 656 O O . ARG A 1 86 ? -15.462 2.765 27.720 1.00 71.88 86 ARG A O 1
ATOM 663 N N . VAL A 1 87 ? -14.112 3.342 29.412 1.00 70.75 87 VAL A N 1
ATOM 664 C CA . VAL A 1 87 ? -14.958 4.444 29.897 1.00 70.75 87 VAL A CA 1
ATOM 665 C C . VAL A 1 87 ? -14.712 5.673 29.023 1.00 70.75 87 VAL A C 1
ATOM 667 O O . VAL A 1 87 ? -13.706 6.364 29.173 1.00 70.75 87 VAL A O 1
ATOM 670 N N . SER A 1 88 ? -15.614 5.942 28.079 1.00 67.81 88 SER A N 1
ATOM 671 C CA . SER A 1 88 ? -15.624 7.217 27.359 1.00 67.81 88 SER A CA 1
ATOM 672 C C . SER A 1 88 ? -16.104 8.326 28.291 1.00 67.81 88 SER A C 1
ATOM 674 O O . SER A 1 88 ? -17.103 8.151 28.993 1.00 67.81 88 SER A O 1
ATOM 676 N N . GLU A 1 89 ? -15.440 9.482 28.272 1.00 66.81 89 GLU A N 1
ATOM 677 C CA . GLU A 1 89 ? -15.973 10.661 28.951 1.00 66.81 89 GLU A CA 1
ATOM 678 C C . GLU A 1 89 ? -17.367 11.001 28.397 1.00 66.81 89 GLU A C 1
ATOM 680 O O . GLU A 1 89 ? -17.581 10.917 27.183 1.00 66.81 89 GLU A O 1
ATOM 685 N N . PRO A 1 90 ? -18.324 11.385 29.256 1.00 67.81 90 PRO A N 1
ATOM 686 C CA . PRO A 1 90 ? -19.644 11.769 28.792 1.00 67.81 90 PRO A CA 1
ATOM 687 C C . PRO A 1 90 ? -19.542 12.988 27.869 1.00 67.81 90 PRO A C 1
ATOM 689 O O . PRO A 1 90 ? -18.840 13.958 28.165 1.00 67.81 90 PRO A O 1
ATOM 692 N N . SER A 1 91 ? -20.263 12.932 26.747 1.00 66.56 91 SER A N 1
ATOM 693 C CA . SER A 1 91 ? -20.283 13.983 25.720 1.00 66.56 91 SER A CA 1
ATOM 694 C C . SER A 1 91 ? -20.825 15.315 26.244 1.00 66.56 91 SER A C 1
ATOM 696 O O . SER A 1 91 ? -20.450 16.379 25.756 1.00 66.56 91 SER A O 1
ATOM 698 N N . HIS A 1 92 ? -21.694 15.265 27.256 1.00 71.50 92 HIS A N 1
ATOM 699 C CA . HIS A 1 92 ? -22.270 16.443 27.886 1.00 71.50 92 HIS A CA 1
ATOM 700 C C . HIS A 1 92 ? -21.403 16.936 29.045 1.00 71.50 92 HIS A C 1
ATOM 702 O O . HIS A 1 92 ? -21.148 16.221 30.015 1.00 71.50 92 HIS A O 1
ATOM 708 N N . VAL A 1 93 ? -21.006 18.208 28.963 1.00 69.00 93 VAL A N 1
ATOM 709 C CA . VAL A 1 93 ? -20.151 18.895 29.946 1.00 69.00 93 VAL A CA 1
ATOM 710 C C . VAL A 1 93 ? -20.724 18.830 31.368 1.00 69.00 93 VAL A C 1
ATOM 712 O O . VAL A 1 93 ? -19.960 18.728 32.322 1.00 69.00 93 VAL A O 1
ATOM 715 N N . SER A 1 94 ? -22.052 18.821 31.516 1.00 70.75 94 SER A N 1
ATOM 716 C CA . SER A 1 94 ? -22.749 18.739 32.808 1.00 70.75 94 SER A CA 1
ATOM 717 C C . SER A 1 94 ? -22.621 17.386 33.516 1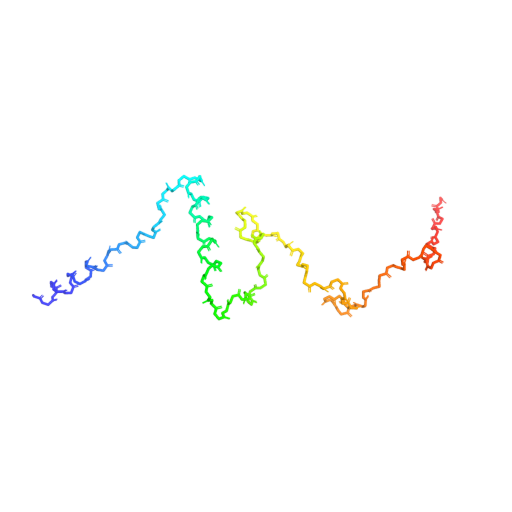.00 70.75 94 SER A C 1
ATOM 719 O O . SER A 1 94 ? -22.812 17.320 34.725 1.00 70.75 94 SER A O 1
ATOM 721 N N . LEU A 1 95 ? -22.279 16.318 32.790 1.00 67.69 95 LEU A N 1
ATOM 722 C CA . LEU A 1 95 ? -22.103 14.968 33.336 1.00 67.69 95 LEU A CA 1
ATOM 723 C C . LEU A 1 95 ? -20.631 14.640 33.626 1.00 67.69 95 LEU A C 1
ATOM 725 O O . LEU A 1 95 ? -20.321 13.558 34.126 1.00 67.69 95 LEU A O 1
ATOM 729 N N . ARG A 1 96 ? -19.700 15.549 33.309 1.00 69.25 96 ARG A N 1
ATOM 730 C CA . ARG A 1 96 ? -18.277 15.345 33.589 1.00 69.25 96 ARG A CA 1
ATOM 731 C C . ARG A 1 96 ? -18.017 15.445 35.090 1.00 69.25 96 ARG A C 1
ATOM 733 O O . ARG A 1 96 ? -18.296 16.463 35.720 1.00 69.25 96 ARG A O 1
ATOM 740 N N . LEU A 1 97 ? -17.412 14.398 35.651 1.00 69.44 97 LEU A N 1
ATOM 741 C CA . LEU A 1 97 ? -16.933 14.387 37.032 1.00 69.44 97 LEU A CA 1
ATOM 742 C C . LEU 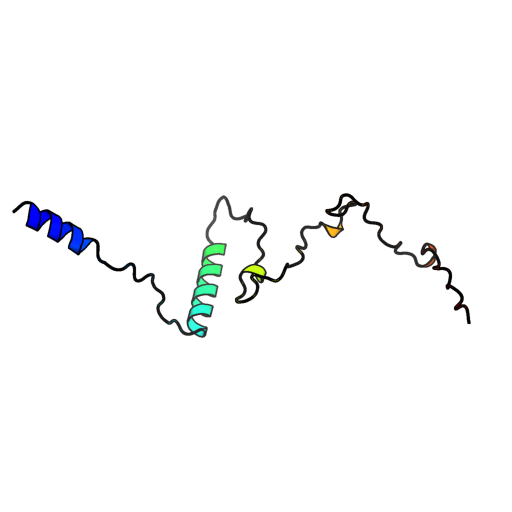A 1 97 ? -15.904 15.510 37.221 1.00 69.44 97 LEU A C 1
ATOM 744 O O . LEU A 1 97 ? -14.816 15.501 36.642 1.00 69.44 97 LEU A O 1
ATOM 748 N N . ARG A 1 98 ? -16.265 16.507 38.030 1.00 67.25 98 ARG A N 1
ATOM 749 C CA . ARG A 1 98 ? -15.420 17.663 38.331 1.00 67.25 98 ARG A CA 1
ATOM 750 C C . ARG A 1 98 ? -14.198 17.186 39.125 1.00 67.25 98 ARG A C 1
ATOM 752 O O . ARG A 1 98 ? -14.317 16.866 40.305 1.00 67.25 98 ARG A O 1
ATOM 759 N N . LYS A 1 99 ? -13.019 17.127 38.493 1.00 66.69 99 LYS A N 1
ATOM 760 C CA . LYS A 1 99 ? -11.762 16.808 39.195 1.00 66.69 99 LYS A CA 1
ATOM 761 C C . LYS A 1 99 ? -11.541 17.823 40.324 1.00 66.69 99 LYS A C 1
ATOM 763 O O . LYS A 1 99 ? -11.473 19.028 40.077 1.00 66.69 99 LYS A O 1
ATOM 768 N N . LYS A 1 100 ? -11.453 17.338 41.565 1.00 60.16 100 LYS A N 1
ATOM 769 C CA . LYS A 1 100 ? -11.161 18.155 42.751 1.00 60.16 100 LYS A CA 1
ATOM 770 C C . LYS A 1 100 ? -9.698 18.609 42.658 1.00 60.16 100 LYS A C 1
ATOM 772 O O . LYS A 1 100 ? -8.812 17.766 42.548 1.00 60.16 100 LYS A O 1
ATOM 777 N N . LYS A 1 101 ? -9.444 19.924 42.646 1.00 54.00 101 LYS A N 1
ATOM 778 C CA . LYS A 1 101 ? -8.078 20.475 42.699 1.00 54.00 101 LYS A CA 1
ATOM 779 C C . LYS A 1 101 ? -7.413 19.990 43.991 1.00 54.00 101 LYS A C 1
ATOM 781 O O . LYS A 1 101 ? -7.940 20.251 45.069 1.00 54.00 101 LYS A O 1
ATOM 786 N N . SER A 1 102 ? -6.287 19.291 43.881 1.00 57.78 102 SER A N 1
ATOM 787 C CA . SER A 1 102 ? -5.407 19.021 45.016 1.00 57.78 102 SER A CA 1
ATOM 788 C C . SER A 1 102 ? -4.748 20.334 45.435 1.00 57.78 102 SER A C 1
ATOM 790 O O . SER A 1 102 ? -4.069 20.969 44.627 1.00 57.78 102 SER A O 1
ATOM 792 N N . THR A 1 103 ? -4.991 20.759 46.671 1.00 59.44 103 THR A N 1
ATOM 793 C CA . THR A 1 103 ? -4.324 21.907 47.291 1.00 59.44 103 THR A CA 1
ATOM 794 C C . THR A 1 103 ? -2.817 21.636 47.345 1.00 59.44 103 THR A C 1
ATOM 796 O O . THR A 1 103 ? -2.438 20.584 47.863 1.00 59.44 103 THR A O 1
ATOM 799 N N . PRO A 1 104 ? -1.951 22.519 46.818 1.00 55.41 104 PRO A N 1
ATOM 800 C CA . PRO A 1 104 ? -0.520 22.405 47.062 1.00 55.41 104 PRO A CA 1
ATOM 801 C C . PRO A 1 104 ? -0.268 22.650 48.556 1.00 55.41 104 PRO A C 1
ATOM 803 O O . PRO A 1 104 ? -0.684 23.675 49.096 1.00 55.41 104 PRO A O 1
ATOM 806 N N . GLN A 1 105 ? 0.344 21.675 49.228 1.00 55.84 105 GLN A N 1
ATOM 807 C CA . GLN A 1 105 ? 0.908 21.863 50.562 1.00 55.84 105 GLN A CA 1
ATOM 808 C C . GLN A 1 105 ? 2.212 22.650 50.382 1.00 55.84 105 GLN A C 1
ATOM 810 O O . GLN A 1 105 ? 3.110 22.174 49.687 1.00 55.84 105 GLN A O 1
ATOM 815 N N . ASN A 1 106 ? 2.251 23.865 50.931 1.00 50.59 106 ASN A N 1
ATOM 816 C CA . ASN A 1 106 ? 3.487 24.602 51.206 1.00 50.59 106 ASN A CA 1
ATOM 817 C C . ASN A 1 106 ? 3.991 24.214 52.593 1.00 50.59 106 ASN A C 1
ATOM 819 O O . ASN A 1 106 ? 3.120 24.018 53.474 1.00 50.59 106 ASN A O 1
#

Radius of gyration: 28.92 Å; chains: 1; bounding box: 54×66×71 Å

Secondary structure (DSSP, 8-state):
-HHHHHHHHHHHTT-----------HHHHHHHHHHHHHHHHHS--TT-S-SS---TTTTSTT-TT------SSGGG-SB-TTS-B--PPPSSGGGS--PPPPPPP-

pLDDT: mean 70.77, std 9.05, range [50.59, 89.0]

Organism: NCBI:txid2502781

Foldseek 3Di:
DVVVVVVVVVVVVPPPPPVDPDVDDPVRVVVVVVVVVVVLVVDDDPPPDPPPPDDPQCPPVPNVPPPDPDPPVVVVDQADPVRHGDDDADPDPVRGDDDDDDDDDD